Protein AF-A0A085Z3A2-F1 (afdb_monomer_lite)

Sequence (132 aa):
MKKYLIILLLSIISCNTKSKLVTGIEYRIIKIDTIENIYLINAEKADISIKNTSIIKIASAKTSDKCKKS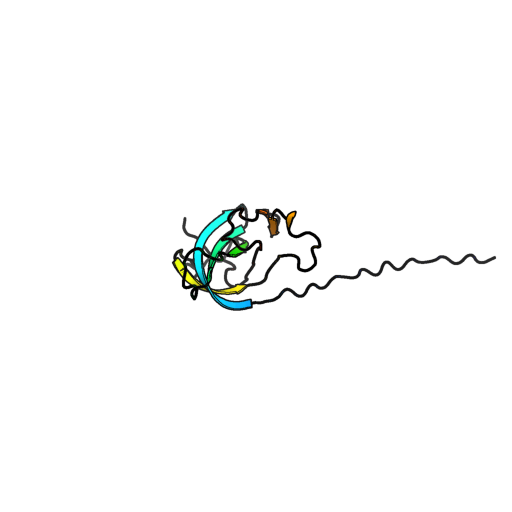NLLKVNQIYKFNLESLYPKNFVSHNYLRGITYNGVFVPFEKNINFKRDLFITNDVEGLCFKN

Structure (mmCIF, N/CA/C/O backbone):
data_AF-A0A085Z3A2-F1
#
_entry.id   AF-A0A085Z3A2-F1
#
loop_
_atom_site.group_PDB
_atom_site.id
_atom_site.type_symbol
_atom_site.label_atom_id
_atom_site.label_alt_id
_atom_site.label_comp_id
_atom_site.label_asym_id
_atom_site.label_entity_id
_atom_site.label_seq_id
_atom_site.pdbx_PDB_ins_code
_atom_site.Cartn_x
_atom_site.Cartn_y
_atom_site.Cartn_z
_atom_site.occupancy
_atom_site.B_iso_or_equiv
_atom_site.auth_seq_id
_atom_site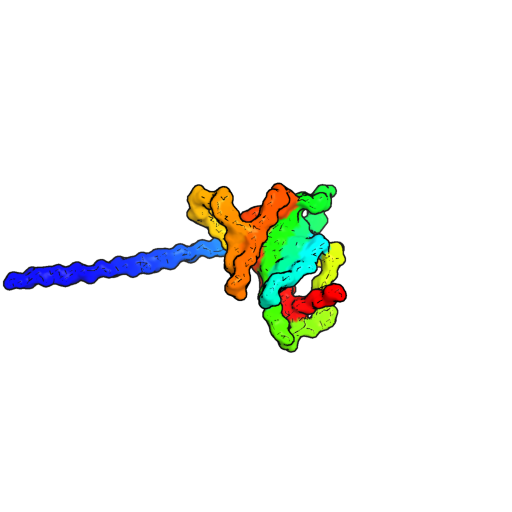.auth_comp_id
_atom_site.auth_asym_id
_atom_site.auth_atom_id
_atom_site.pdbx_PDB_model_num
ATOM 1 N N . MET A 1 1 ? 46.346 -42.811 -14.615 1.00 42.59 1 MET A N 1
ATOM 2 C CA . MET A 1 1 ? 46.208 -41.371 -14.932 1.00 42.59 1 MET A CA 1
ATOM 3 C C . MET A 1 1 ? 44.939 -40.849 -14.268 1.00 42.59 1 MET A C 1
ATOM 5 O O . MET A 1 1 ? 43.854 -41.219 -14.693 1.00 42.59 1 MET A O 1
ATOM 9 N N . LYS A 1 2 ? 45.060 -40.088 -13.173 1.00 40.09 2 LYS A N 1
ATOM 10 C CA . LYS A 1 2 ? 43.912 -39.535 -12.435 1.00 40.09 2 LYS A CA 1
ATOM 11 C C . LYS A 1 2 ? 43.478 -38.231 -13.112 1.00 40.09 2 LYS A C 1
ATOM 13 O O . LYS A 1 2 ? 44.279 -37.306 -13.190 1.00 40.09 2 LYS A O 1
ATOM 18 N N . LYS A 1 3 ? 42.249 -38.170 -13.631 1.00 50.16 3 LYS A N 1
ATOM 19 C CA . LYS A 1 3 ? 41.641 -36.929 -14.134 1.00 50.16 3 LYS A CA 1
ATOM 20 C C . LYS A 1 3 ? 40.734 -36.372 -13.039 1.00 50.16 3 LYS A C 1
ATOM 22 O O . LYS A 1 3 ? 39.863 -37.077 -12.539 1.00 50.16 3 LYS A O 1
ATOM 27 N N . TYR A 1 4 ? 41.026 -35.146 -12.626 1.00 53.19 4 TYR A N 1
ATOM 28 C CA . TYR A 1 4 ? 40.368 -34.444 -11.534 1.00 53.19 4 TYR A CA 1
ATOM 29 C C . TYR A 1 4 ? 38.930 -34.075 -11.916 1.00 53.19 4 TYR A C 1
ATOM 31 O O . TYR A 1 4 ? 38.692 -33.460 -12.953 1.00 53.19 4 TYR A O 1
ATOM 39 N N . LEU A 1 5 ? 37.983 -34.464 -11.063 1.00 51.00 5 LEU A N 1
ATOM 40 C CA . LEU A 1 5 ? 36.583 -34.062 -11.121 1.00 51.00 5 LEU A CA 1
ATOM 41 C C . LEU A 1 5 ? 36.490 -32.623 -10.585 1.00 51.00 5 LEU A C 1
ATOM 43 O O . LEU A 1 5 ? 36.631 -32.398 -9.384 1.00 51.00 5 LEU A O 1
ATOM 47 N N . ILE A 1 6 ? 36.319 -31.640 -11.468 1.00 51.88 6 ILE A N 1
ATOM 48 C CA . ILE A 1 6 ? 36.116 -30.240 -11.073 1.00 51.88 6 ILE A CA 1
ATOM 49 C C . ILE A 1 6 ? 34.664 -30.101 -10.605 1.00 51.88 6 ILE A C 1
ATOM 51 O O . ILE A 1 6 ? 33.739 -30.066 -11.412 1.00 51.88 6 ILE A O 1
ATOM 55 N N . ILE A 1 7 ? 34.465 -30.059 -9.287 1.00 53.41 7 ILE A N 1
ATOM 56 C CA . ILE A 1 7 ? 33.177 -29.742 -8.666 1.00 53.41 7 ILE A CA 1
ATOM 57 C C . ILE A 1 7 ? 33.019 -28.220 -8.715 1.00 53.41 7 ILE A C 1
ATOM 59 O O . ILE A 1 7 ? 33.667 -27.488 -7.968 1.00 53.41 7 ILE A O 1
ATOM 63 N N . LEU A 1 8 ? 32.182 -27.744 -9.635 1.00 47.53 8 LEU A N 1
ATOM 64 C CA . LEU A 1 8 ? 31.818 -26.337 -9.759 1.00 47.53 8 LEU A CA 1
ATOM 65 C C . LEU A 1 8 ? 30.865 -25.974 -8.605 1.00 47.53 8 LEU A C 1
ATOM 67 O O . LEU A 1 8 ? 29.662 -26.220 -8.676 1.00 47.53 8 LEU A O 1
ATOM 71 N N . LEU A 1 9 ? 31.411 -25.427 -7.515 1.00 48.56 9 LEU A N 1
ATOM 72 C CA . LEU A 1 9 ? 30.628 -24.827 -6.435 1.00 48.56 9 LEU A CA 1
ATOM 73 C C . LEU A 1 9 ? 29.923 -23.574 -6.985 1.00 48.56 9 LEU A C 1
ATOM 75 O O . LEU A 1 9 ? 30.526 -22.510 -7.116 1.00 48.56 9 LEU A O 1
ATOM 79 N N . LEU A 1 10 ? 28.642 -23.702 -7.332 1.00 52.06 10 LEU A N 1
ATOM 80 C CA . LEU A 1 10 ? 27.756 -22.568 -7.582 1.00 52.06 10 LEU A CA 1
ATOM 81 C C . LEU A 1 10 ? 27.459 -21.893 -6.242 1.00 52.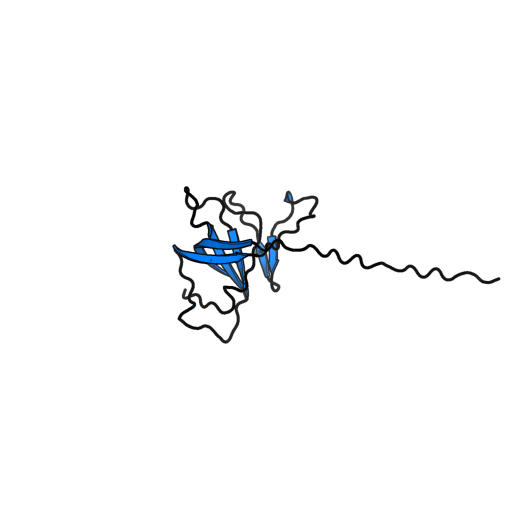06 10 LEU A C 1
ATOM 83 O O . LEU A 1 10 ? 26.540 -22.267 -5.515 1.00 52.06 10 LEU A O 1
ATOM 87 N N . SER A 1 11 ? 28.283 -20.904 -5.907 1.00 51.62 11 SER A N 1
ATOM 88 C CA . SER A 1 11 ? 28.048 -19.968 -4.816 1.00 51.62 11 SER A CA 1
ATOM 89 C C . SER A 1 11 ? 26.723 -19.259 -5.075 1.00 51.62 11 SER A C 1
ATOM 91 O O . SER A 1 11 ? 26.627 -18.374 -5.925 1.00 51.62 11 SER A O 1
ATOM 93 N N . ILE A 1 12 ? 25.685 -19.666 -4.352 1.00 50.91 12 ILE A N 1
ATOM 94 C CA . ILE A 1 12 ? 24.401 -18.977 -4.307 1.00 50.91 12 ILE A CA 1
ATOM 95 C C . ILE A 1 12 ? 24.673 -17.652 -3.588 1.00 50.91 12 ILE A C 1
ATOM 97 O O . ILE A 1 12 ? 24.633 -17.570 -2.361 1.00 50.91 12 ILE A O 1
ATOM 101 N N . ILE A 1 13 ? 25.047 -16.618 -4.344 1.00 55.94 13 ILE A N 1
ATOM 102 C CA . ILE A 1 13 ? 25.154 -15.253 -3.831 1.00 55.94 13 ILE A CA 1
ATOM 103 C C . ILE A 1 13 ? 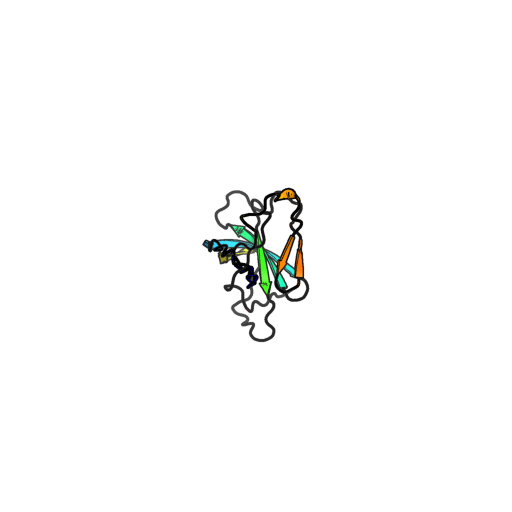23.720 -14.806 -3.571 1.00 55.94 13 ILE A C 1
ATOM 105 O O . ILE A 1 13 ? 23.056 -14.224 -4.427 1.00 55.94 13 ILE A O 1
ATOM 109 N N . SER A 1 14 ? 23.214 -15.156 -2.391 1.00 47.50 14 SER A N 1
ATOM 110 C CA . SER A 1 14 ? 21.938 -14.663 -1.907 1.00 47.50 14 SER A CA 1
ATOM 111 C C . SER A 1 14 ? 22.101 -13.161 -1.704 1.00 47.50 14 SER A C 1
ATOM 113 O O . SER A 1 14 ? 22.774 -12.697 -0.779 1.00 47.50 14 SER A O 1
ATOM 115 N N . CYS A 1 15 ? 21.579 -12.391 -2.656 1.00 45.97 15 CYS A N 1
ATOM 116 C CA . CYS A 1 15 ? 21.600 -10.941 -2.622 1.00 45.97 15 CYS A CA 1
ATOM 117 C C . CYS A 1 15 ? 20.645 -10.498 -1.505 1.00 45.97 15 CYS A C 1
ATOM 119 O O . CYS A 1 15 ? 19.452 -10.318 -1.727 1.00 45.97 15 CYS A O 1
ATOM 121 N N . ASN A 1 16 ? 21.162 -10.364 -0.280 1.00 48.69 16 ASN A N 1
ATOM 122 C CA . ASN A 1 16 ? 20.423 -9.802 0.848 1.00 48.69 16 ASN A CA 1
ATOM 123 C C . ASN A 1 16 ? 20.259 -8.290 0.636 1.00 48.69 16 ASN A C 1
ATOM 125 O O . ASN A 1 16 ? 20.962 -7.463 1.223 1.00 48.69 16 ASN A O 1
ATOM 129 N N . THR A 1 17 ? 19.321 -7.909 -0.230 1.00 52.91 17 THR A N 1
ATOM 130 C CA . THR A 1 17 ? 18.822 -6.539 -0.325 1.00 52.91 17 THR A CA 1
ATOM 131 C C . THR A 1 17 ? 18.093 -6.202 0.968 1.00 52.91 17 THR A C 1
ATOM 133 O O . THR A 1 17 ? 16.909 -6.482 1.114 1.00 52.91 17 THR A O 1
ATOM 136 N N . LYS A 1 18 ? 18.802 -5.581 1.919 1.00 51.62 18 LYS A N 1
ATOM 137 C CA . LYS A 1 18 ? 18.179 -4.986 3.107 1.00 51.62 18 LYS A CA 1
ATOM 138 C C . LYS A 1 18 ? 17.172 -3.934 2.643 1.00 51.62 18 LYS A C 1
ATOM 140 O O . LYS A 1 18 ? 17.557 -2.908 2.063 1.00 51.62 18 LYS A O 1
ATOM 145 N N . SER A 1 19 ? 15.888 -4.194 2.845 1.00 56.38 19 SER A N 1
ATOM 146 C CA . SER A 1 19 ? 14.827 -3.219 2.629 1.00 56.38 19 SER A CA 1
ATOM 147 C C . SER A 1 19 ? 15.006 -2.057 3.615 1.00 56.38 19 SER A C 1
ATOM 149 O O . SER A 1 19 ? 15.544 -2.210 4.712 1.00 56.38 19 SER A O 1
ATOM 151 N N . LYS A 1 20 ? 14.698 -0.830 3.175 1.00 63.19 20 LYS A N 1
ATOM 152 C CA . LYS A 1 20 ? 14.816 0.356 4.035 1.00 63.19 20 LYS A CA 1
ATOM 153 C C . LYS A 1 20 ? 13.479 0.522 4.742 1.00 63.19 20 LYS A C 1
ATOM 155 O O . LYS A 1 20 ? 12.536 0.996 4.117 1.00 63.19 20 LYS A O 1
ATOM 160 N N . LEU A 1 21 ? 13.417 0.123 6.008 1.00 64.56 21 LEU A N 1
ATOM 161 C CA . LEU A 1 21 ? 12.258 0.383 6.852 1.00 64.56 21 LEU A CA 1
ATOM 162 C C . LEU A 1 21 ? 12.189 1.886 7.137 1.00 64.56 21 LEU A C 1
ATOM 164 O O . LEU A 1 21 ? 13.153 2.483 7.622 1.00 64.56 21 LEU A O 1
ATOM 168 N N . VAL A 1 22 ? 11.064 2.505 6.802 1.00 69.00 22 VAL A N 1
ATOM 169 C CA . VAL A 1 22 ? 10.776 3.897 7.147 1.00 69.00 22 VAL A CA 1
ATOM 170 C C . VAL A 1 22 ? 9.798 3.876 8.309 1.00 69.00 22 VAL A C 1
ATOM 172 O O . VAL A 1 22 ? 8.620 3.585 8.119 1.00 69.00 22 VAL A O 1
ATOM 175 N N . THR A 1 23 ? 10.296 4.135 9.516 1.00 68.81 23 THR A N 1
ATOM 176 C CA . THR A 1 23 ? 9.508 4.016 10.744 1.00 68.81 23 THR A CA 1
ATOM 177 C C . THR A 1 23 ? 8.794 5.312 11.085 1.00 68.81 23 THR A C 1
ATOM 179 O O . THR A 1 23 ? 9.421 6.367 11.179 1.00 68.81 23 THR A O 1
ATOM 182 N N . GLY A 1 24 ? 7.500 5.210 11.368 1.00 67.75 24 GLY A N 1
ATOM 183 C CA . GLY A 1 24 ? 6.789 6.240 12.104 1.00 67.75 24 GLY A CA 1
ATOM 184 C C . GLY A 1 24 ? 6.454 7.526 11.349 1.00 67.75 24 GLY A C 1
ATOM 185 O O . GLY A 1 24 ? 6.325 8.567 11.990 1.00 67.75 24 GLY A O 1
ATOM 186 N N . ILE A 1 25 ? 6.298 7.470 10.027 1.00 83.38 25 ILE A N 1
ATOM 187 C CA . ILE A 1 25 ? 5.796 8.616 9.260 1.00 83.38 25 ILE A CA 1
ATOM 188 C C . ILE A 1 25 ? 4.266 8.588 9.252 1.00 83.38 25 ILE A C 1
ATOM 190 O O . ILE A 1 25 ? 3.654 7.523 9.143 1.00 83.38 25 ILE A O 1
ATOM 194 N N . GLU A 1 26 ? 3.660 9.766 9.378 1.00 90.75 26 GLU A N 1
ATOM 195 C CA . GLU A 1 26 ? 2.216 9.952 9.308 1.00 90.75 26 GLU A CA 1
ATOM 196 C C . GLU A 1 26 ? 1.740 10.068 7.861 1.00 90.75 26 GLU A C 1
ATOM 198 O O . GLU A 1 26 ? 2.273 10.847 7.067 1.00 90.75 26 GLU A O 1
ATOM 203 N N . TYR A 1 27 ? 0.698 9.311 7.535 1.00 92.31 27 TYR A N 1
ATOM 204 C CA . TYR A 1 27 ? 0.072 9.286 6.226 1.00 92.31 27 TYR A CA 1
ATOM 205 C C . TYR A 1 27 ? -1.435 9.461 6.349 1.00 92.31 27 TYR A C 1
ATOM 207 O O . TYR A 1 27 ? -2.085 8.792 7.152 1.00 92.31 27 TYR A O 1
ATOM 215 N N . ARG A 1 28 ? -2.005 10.320 5.506 1.00 93.06 28 ARG A N 1
ATOM 216 C CA . ARG A 1 28 ? -3.444 10.389 5.275 1.00 93.06 28 ARG A CA 1
ATOM 217 C C . ARG A 1 28 ? -3.836 9.360 4.223 1.00 93.06 28 ARG A C 1
ATOM 219 O O . ARG A 1 28 ? -3.272 9.329 3.131 1.00 93.06 28 ARG A O 1
ATOM 226 N N . ILE A 1 29 ? -4.849 8.559 4.528 1.00 92.25 29 ILE A N 1
ATOM 227 C CA . ILE A 1 29 ? -5.433 7.629 3.561 1.00 92.25 29 ILE A CA 1
ATOM 228 C C . ILE A 1 29 ? -6.298 8.399 2.574 1.00 92.25 29 ILE A C 1
ATOM 230 O O . ILE A 1 29 ? -7.218 9.105 2.976 1.00 92.25 29 ILE A O 1
ATOM 234 N N . ILE A 1 30 ? -6.048 8.213 1.284 1.00 93.56 30 ILE A N 1
ATOM 235 C CA . ILE A 1 30 ? -6.837 8.815 0.206 1.00 93.56 30 ILE A CA 1
ATOM 236 C C . ILE A 1 30 ? -7.877 7.823 -0.309 1.00 93.56 30 ILE A C 1
ATOM 238 O O . ILE A 1 30 ? -9.014 8.193 -0.590 1.00 93.56 30 ILE A O 1
ATOM 242 N N . LYS A 1 31 ? -7.486 6.556 -0.455 1.00 92.94 31 LYS A N 1
ATOM 243 C CA . LYS A 1 31 ? -8.343 5.517 -1.023 1.00 92.94 31 LYS A CA 1
ATOM 244 C C . LYS A 1 31 ? -7.950 4.155 -0.476 1.00 92.94 31 LYS A C 1
ATOM 246 O O . LYS A 1 31 ? -6.769 3.902 -0.251 1.00 92.94 31 LYS A O 1
ATOM 251 N N . ILE A 1 32 ? -8.938 3.288 -0.301 1.00 89.94 32 ILE A N 1
ATOM 252 C CA . ILE A 1 32 ? -8.732 1.872 -0.012 1.00 89.94 32 ILE A CA 1
ATOM 253 C C . ILE A 1 32 ? -9.485 1.095 -1.085 1.00 89.94 32 ILE A C 1
ATOM 255 O O . ILE A 1 32 ? -10.674 1.314 -1.292 1.00 89.94 32 ILE A O 1
ATOM 259 N N . ASP A 1 33 ? -8.766 0.222 -1.773 1.00 90.12 33 ASP A N 1
ATOM 260 C CA . ASP A 1 33 ? -9.280 -0.720 -2.755 1.00 90.12 33 ASP A CA 1
ATOM 261 C C . ASP A 1 33 ? -8.959 -2.147 -2.305 1.00 90.12 33 ASP A C 1
ATOM 263 O O . ASP A 1 33 ? -8.179 -2.387 -1.375 1.00 90.12 33 ASP A O 1
ATOM 267 N N . THR A 1 34 ? -9.536 -3.124 -2.998 1.00 88.12 34 THR A N 1
ATOM 268 C CA . THR A 1 34 ? -9.194 -4.530 -2.793 1.00 88.12 34 THR A CA 1
ATOM 269 C C . THR A 1 34 ? -8.997 -5.226 -4.128 1.00 88.12 34 THR A C 1
ATOM 271 O O . THR A 1 34 ? -9.749 -4.971 -5.067 1.00 88.12 34 THR A O 1
ATOM 274 N N . ILE A 1 35 ? -8.006 -6.111 -4.199 1.00 89.38 35 ILE A N 1
ATOM 275 C CA . ILE A 1 35 ? -7.762 -6.981 -5.351 1.00 89.38 35 ILE A CA 1
ATOM 276 C C . ILE A 1 35 ? -7.511 -8.376 -4.793 1.00 89.38 35 ILE A C 1
ATOM 278 O O . ILE A 1 35 ? -6.614 -8.550 -3.977 1.00 89.38 35 ILE A O 1
ATOM 282 N N . GLU A 1 36 ? -8.333 -9.350 -5.183 1.00 89.50 36 GLU A N 1
ATOM 283 C CA . GLU A 1 36 ? -8.223 -10.743 -4.724 1.00 89.50 36 GLU A CA 1
ATOM 284 C C . GLU A 1 36 ? -8.053 -10.852 -3.191 1.00 89.50 36 GLU A C 1
ATOM 286 O O . GLU A 1 36 ? -8.940 -10.439 -2.436 1.00 89.50 36 GLU A O 1
ATOM 291 N N . ASN A 1 37 ? -6.919 -11.376 -2.722 1.00 86.75 37 ASN A N 1
ATOM 292 C CA . ASN A 1 37 ? -6.570 -11.603 -1.320 1.00 86.75 37 ASN A CA 1
ATOM 293 C C . ASN A 1 37 ? -5.770 -10.447 -0.680 1.00 86.75 37 ASN A C 1
ATOM 295 O O . ASN A 1 37 ? -5.211 -10.631 0.402 1.00 86.75 37 ASN A O 1
ATOM 299 N N . ILE A 1 38 ? -5.710 -9.263 -1.302 1.00 88.50 38 ILE A N 1
ATOM 300 C CA . ILE A 1 38 ? -4.976 -8.103 -0.774 1.00 88.50 38 ILE A CA 1
ATOM 301 C C . ILE A 1 38 ? -5.840 -6.836 -0.695 1.00 88.50 38 ILE A C 1
ATOM 303 O O . ILE A 1 38 ? -6.765 -6.614 -1.485 1.00 88.50 38 ILE A O 1
ATOM 307 N N . TYR A 1 39 ? -5.518 -5.985 0.274 1.00 88.75 39 TYR A N 1
ATOM 308 C CA . TYR A 1 39 ? -5.918 -4.584 0.332 1.00 88.75 39 TYR A CA 1
ATOM 309 C C . TYR A 1 39 ? -4.867 -3.721 -0.361 1.00 88.75 39 TYR A C 1
ATOM 311 O O . TYR A 1 39 ? -3.667 -3.951 -0.200 1.00 88.75 39 TYR A O 1
ATOM 319 N N . LEU A 1 40 ? -5.325 -2.704 -1.089 1.00 92.44 40 LEU A N 1
ATOM 320 C CA . LEU A 1 40 ? -4.485 -1.651 -1.645 1.00 92.44 40 LEU A CA 1
ATOM 321 C C . LEU A 1 40 ? -4.893 -0.315 -1.042 1.00 92.44 40 LEU A C 1
ATOM 323 O O . LEU A 1 40 ? -6.012 0.152 -1.233 1.00 92.44 40 LEU A O 1
ATOM 327 N N . ILE A 1 41 ? -3.976 0.307 -0.318 1.00 92.81 41 ILE A N 1
ATOM 328 C CA . ILE A 1 41 ? -4.196 1.575 0.367 1.00 92.81 41 ILE A CA 1
ATOM 329 C C . ILE A 1 41 ? -3.360 2.629 -0.351 1.00 92.81 41 ILE A C 1
ATOM 331 O O . ILE A 1 41 ? -2.132 2.551 -0.381 1.00 92.81 41 ILE A O 1
ATOM 335 N N . ASN A 1 42 ? -4.027 3.623 -0.927 1.00 94.94 42 ASN A N 1
ATOM 336 C CA . ASN A 1 42 ? -3.367 4.802 -1.465 1.00 94.94 42 ASN A CA 1
ATOM 337 C C . ASN A 1 42 ? -3.312 5.854 -0.369 1.00 94.94 42 ASN A C 1
ATOM 339 O O . ASN A 1 42 ? -4.349 6.241 0.182 1.00 94.94 42 ASN A O 1
ATOM 343 N N . ALA A 1 43 ? -2.112 6.320 -0.061 1.00 94.31 43 ALA A N 1
ATOM 344 C CA . ALA A 1 43 ? -1.890 7.270 1.010 1.00 94.31 43 ALA A CA 1
ATOM 345 C C . ALA A 1 43 ? -0.890 8.343 0.594 1.00 94.31 43 ALA A C 1
ATOM 347 O O . ALA A 1 43 ? -0.041 8.136 -0.267 1.00 94.31 43 ALA A O 1
ATOM 348 N N . GLU A 1 44 ? -0.980 9.495 1.228 1.00 93.88 44 GLU A N 1
ATOM 349 C CA . GLU A 1 44 ? -0.038 10.598 1.074 1.00 93.88 44 GLU A CA 1
ATOM 350 C C . GLU A 1 44 ? 0.478 10.984 2.454 1.00 93.88 44 GLU A C 1
ATOM 352 O O . GLU A 1 44 ? -0.212 10.757 3.449 1.00 93.88 44 GLU A O 1
ATOM 357 N N . LYS A 1 45 ? 1.686 11.537 2.554 1.00 90.81 45 LYS A N 1
ATOM 358 C CA . LYS A 1 45 ? 2.173 11.998 3.857 1.00 90.81 45 LYS A CA 1
ATOM 359 C C . LYS A 1 45 ? 1.256 13.092 4.418 1.00 90.81 45 LYS A C 1
ATOM 361 O O . LYS A 1 45 ? 0.676 13.887 3.680 1.00 90.81 45 LYS A O 1
ATOM 366 N N . ALA A 1 46 ? 1.100 13.121 5.735 1.00 86.75 46 ALA A N 1
ATOM 367 C CA . ALA A 1 46 ? 0.230 14.092 6.393 1.00 86.75 46 ALA A CA 1
ATOM 368 C C . ALA A 1 46 ? 0.794 15.526 6.353 1.00 86.75 46 ALA A C 1
ATOM 370 O O . ALA A 1 46 ? 0.024 16.483 6.362 1.00 86.75 46 ALA A O 1
ATOM 371 N N . ASP A 1 47 ? 2.119 15.664 6.268 1.00 82.69 47 ASP A N 1
ATOM 372 C CA . ASP A 1 47 ? 2.870 16.924 6.320 1.00 82.69 47 ASP A CA 1
ATOM 373 C C . ASP A 1 47 ? 2.996 17.647 4.966 1.00 82.69 47 ASP A C 1
ATOM 375 O O . ASP A 1 47 ? 3.660 18.679 4.870 1.00 82.69 47 ASP A O 1
ATOM 379 N N . ILE A 1 48 ? 2.368 17.133 3.905 1.00 79.12 48 ILE A N 1
ATOM 380 C CA . ILE A 1 48 ? 2.502 17.716 2.568 1.00 79.12 48 ILE A CA 1
ATOM 381 C C . ILE A 1 48 ? 1.603 18.947 2.448 1.00 79.12 48 ILE A C 1
ATOM 383 O O . ILE A 1 48 ? 0.393 18.889 2.678 1.00 79.12 48 ILE A O 1
ATOM 387 N N . SER A 1 49 ? 2.192 20.058 2.008 1.00 75.25 49 SER A N 1
ATOM 388 C CA . SER A 1 49 ? 1.495 21.324 1.756 1.00 75.25 49 SER A CA 1
ATOM 389 C C . SER A 1 49 ? 0.523 21.256 0.572 1.00 75.25 49 SER A C 1
ATOM 391 O O . SER A 1 49 ? -0.460 21.994 0.542 1.00 75.25 49 SER A O 1
ATOM 393 N N . ILE A 1 50 ? 0.759 20.351 -0.384 1.00 78.19 50 ILE A N 1
ATOM 394 C CA . ILE A 1 50 ? -0.083 20.144 -1.567 1.00 78.19 50 ILE A CA 1
ATOM 395 C C . ILE A 1 50 ? -0.670 18.732 -1.533 1.00 78.19 50 ILE A C 1
ATOM 397 O O . ILE A 1 50 ? 0.050 17.739 -1.656 1.00 78.19 50 ILE A O 1
ATOM 401 N N . LYS A 1 51 ? -1.998 18.645 -1.405 1.00 80.81 51 LYS A N 1
ATOM 402 C CA . LYS A 1 51 ? -2.716 17.364 -1.414 1.00 80.81 51 LYS A CA 1
ATOM 403 C C . LYS A 1 51 ? -2.591 16.668 -2.772 1.00 80.81 51 LYS A C 1
ATOM 405 O O . LYS A 1 51 ? -2.513 17.323 -3.808 1.00 80.81 51 LYS A O 1
ATOM 410 N N . ASN A 1 52 ? -2.662 15.344 -2.763 1.00 77.44 52 ASN A N 1
ATOM 411 C CA . ASN A 1 52 ? -2.576 14.447 -3.911 1.00 77.44 52 ASN A CA 1
ATOM 412 C C . ASN A 1 52 ? -1.258 14.550 -4.690 1.00 77.44 52 ASN A C 1
ATOM 414 O O . ASN A 1 52 ? -1.221 14.267 -5.889 1.00 77.44 52 ASN A O 1
ATOM 418 N N . THR A 1 53 ? -0.176 14.930 -4.011 1.00 77.75 53 THR A N 1
ATOM 419 C CA . THR A 1 53 ? 1.181 14.908 -4.563 1.00 77.75 53 THR A CA 1
ATOM 420 C C . THR A 1 53 ? 1.997 13.842 -3.838 1.00 77.75 53 THR A C 1
ATOM 422 O O . THR A 1 53 ? 1.880 13.679 -2.628 1.00 77.75 53 THR A O 1
ATOM 425 N N . SER A 1 54 ? 2.813 13.072 -4.563 1.00 86.06 54 SER A N 1
ATOM 426 C CA . SER A 1 54 ? 3.633 11.992 -3.982 1.00 86.06 54 SER A CA 1
ATOM 427 C C . SER A 1 54 ? 2.835 10.910 -3.233 1.00 86.06 54 SER A C 1
ATOM 429 O O . SER A 1 54 ? 3.205 10.483 -2.138 1.00 86.06 54 SER A O 1
ATOM 431 N N . ILE A 1 55 ? 1.743 10.450 -3.841 1.00 93.56 55 ILE A N 1
ATOM 432 C CA . ILE A 1 55 ? 0.914 9.353 -3.342 1.00 93.56 55 ILE A CA 1
ATOM 433 C C . ILE A 1 55 ? 1.726 8.055 -3.381 1.00 93.56 55 ILE A C 1
ATOM 435 O O . ILE A 1 55 ? 2.413 7.756 -4.357 1.00 93.56 55 ILE A O 1
ATOM 439 N N . ILE A 1 56 ? 1.632 7.259 -2.327 1.00 94.31 56 ILE A N 1
ATOM 440 C CA . ILE A 1 56 ? 2.211 5.922 -2.242 1.00 94.31 56 ILE A CA 1
ATOM 441 C C . ILE A 1 56 ? 1.105 4.868 -2.247 1.00 94.31 56 ILE A C 1
ATOM 443 O O . ILE A 1 56 ? -0.001 5.114 -1.764 1.00 94.31 56 ILE A O 1
ATOM 447 N N . LYS A 1 57 ? 1.420 3.684 -2.776 1.00 94.81 5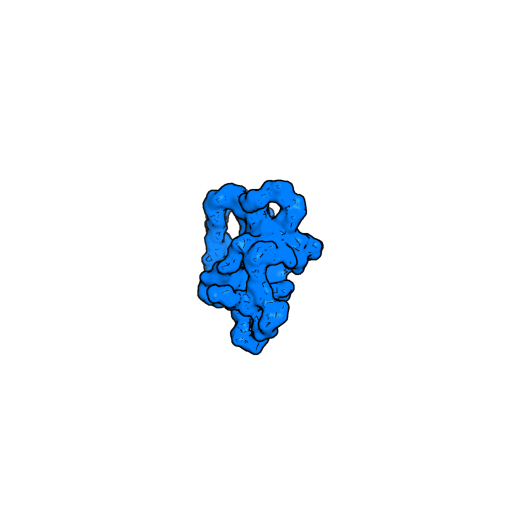7 LYS A N 1
ATOM 448 C CA . LYS A 1 57 ? 0.548 2.509 -2.723 1.00 94.81 57 LYS A CA 1
ATOM 449 C C . LYS A 1 57 ? 1.096 1.525 -1.696 1.00 94.81 57 LYS A C 1
ATOM 451 O O . LYS A 1 57 ? 2.271 1.163 -1.754 1.00 94.81 57 LYS A O 1
ATOM 456 N N . ILE A 1 58 ? 0.248 1.107 -0.768 1.00 93.62 58 ILE A N 1
ATOM 457 C CA . ILE A 1 58 ? 0.564 0.164 0.301 1.00 93.62 58 ILE A CA 1
ATOM 458 C C . ILE A 1 58 ? -0.280 -1.094 0.082 1.00 93.62 58 ILE A C 1
ATOM 460 O O . ILE A 1 58 ? -1.500 -0.998 -0.029 1.00 93.62 58 ILE A O 1
ATOM 464 N N . ALA A 1 59 ? 0.352 -2.262 0.022 1.00 92.25 59 ALA A N 1
ATOM 465 C CA . ALA A 1 59 ? -0.317 -3.553 -0.017 1.00 92.25 59 ALA A CA 1
ATOM 466 C C . ALA A 1 59 ? -0.324 -4.212 1.367 1.00 92.25 59 ALA A C 1
ATOM 468 O O . ALA A 1 59 ? 0.651 -4.138 2.115 1.00 92.25 59 ALA A O 1
ATOM 469 N N . SER A 1 60 ? -1.429 -4.880 1.688 1.00 88.06 60 SER A N 1
ATOM 470 C CA . SER A 1 60 ? -1.566 -5.691 2.898 1.00 88.06 60 SER A CA 1
ATOM 471 C C . SER A 1 60 ? -2.418 -6.921 2.607 1.00 88.06 60 SER A C 1
ATOM 473 O O . SER A 1 60 ? -3.407 -6.835 1.878 1.00 88.06 60 SER A O 1
ATOM 475 N N . ALA A 1 61 ? -2.035 -8.079 3.136 1.00 85.81 61 ALA A N 1
ATOM 476 C CA . ALA A 1 61 ? -2.798 -9.308 2.964 1.00 85.81 61 ALA A CA 1
ATOM 477 C C . ALA A 1 61 ? -4.133 -9.252 3.727 1.00 85.81 61 ALA A C 1
ATOM 479 O O . ALA A 1 61 ? -4.205 -8.792 4.869 1.00 85.81 61 ALA A O 1
ATOM 480 N N . LYS A 1 62 ? -5.202 -9.771 3.114 1.00 80.88 62 LYS A N 1
ATOM 481 C CA . LYS A 1 62 ? -6.467 -10.029 3.808 1.00 80.88 62 LYS A CA 1
ATOM 482 C C . LYS A 1 62 ? -6.260 -11.229 4.735 1.00 80.88 62 LYS A C 1
ATOM 484 O O . LYS A 1 62 ? -5.995 -12.326 4.252 1.00 80.88 62 LYS A O 1
ATOM 489 N N . THR A 1 63 ? -6.392 -11.045 6.045 1.00 71.19 63 THR A N 1
ATOM 490 C CA . THR A 1 63 ? -6.424 -12.163 7.001 1.00 71.19 63 THR A CA 1
ATOM 491 C C . THR A 1 63 ? -7.877 -12.478 7.363 1.00 71.19 63 THR A C 1
ATOM 493 O O . THR A 1 63 ? -8.683 -11.570 7.566 1.00 71.19 63 THR A O 1
ATOM 496 N N . SER A 1 64 ? -8.243 -13.763 7.371 1.00 59.94 64 SER A N 1
ATOM 497 C CA . SER A 1 64 ? -9.642 -14.214 7.413 1.00 59.94 64 SER A CA 1
ATOM 498 C C . SER A 1 64 ? -10.341 -14.037 8.763 1.00 59.94 64 SER A C 1
ATOM 500 O O . SER A 1 64 ? -11.563 -13.953 8.781 1.00 59.94 64 SER A O 1
ATOM 502 N N . ASP A 1 65 ? -9.623 -13.921 9.889 1.00 55.16 65 ASP A N 1
ATOM 503 C CA . ASP A 1 65 ? -10.238 -14.359 11.157 1.00 55.16 65 ASP A CA 1
ATOM 504 C C . ASP A 1 65 ? -10.190 -13.385 12.345 1.00 55.16 65 ASP A C 1
ATOM 506 O O . ASP A 1 65 ? -10.735 -13.698 13.403 1.00 55.16 65 ASP A O 1
ATOM 510 N N . LYS A 1 66 ? -9.563 -12.203 12.250 1.00 54.38 66 LYS A N 1
ATOM 511 C CA . LYS A 1 66 ? -9.392 -11.329 13.437 1.00 54.38 66 LYS A CA 1
ATOM 512 C C . LYS A 1 66 ? -9.497 -9.843 13.148 1.00 54.38 66 LYS A C 1
ATOM 514 O O . LYS A 1 66 ? -8.647 -9.057 13.561 1.00 54.38 66 LYS A O 1
ATOM 519 N N . CYS A 1 67 ? -10.580 -9.429 12.513 1.00 60.56 67 CYS A N 1
ATOM 520 C CA . CYS A 1 67 ? -10.850 -8.009 12.444 1.00 60.56 67 CYS A CA 1
ATOM 521 C C . CYS A 1 67 ? -11.560 -7.507 13.711 1.00 60.56 67 CYS A C 1
ATOM 523 O O . CYS A 1 67 ? -12.736 -7.785 13.956 1.00 60.56 67 CYS A O 1
ATOM 525 N N . LYS A 1 68 ? -10.852 -6.708 14.513 1.00 56.56 68 LYS A N 1
ATOM 526 C CA . LYS A 1 68 ? -11.475 -5.918 15.579 1.00 56.56 68 LYS A CA 1
ATOM 527 C C . LYS A 1 68 ? -12.013 -4.625 14.973 1.00 56.56 68 LYS A C 1
ATOM 529 O O . LYS A 1 68 ? -11.273 -3.880 14.342 1.00 56.56 68 LYS A O 1
ATOM 534 N N . LYS A 1 69 ? -13.291 -4.320 15.218 1.00 57.69 69 LYS A N 1
ATOM 535 C CA . LYS A 1 69 ? -13.982 -3.094 14.759 1.00 57.69 69 LYS A CA 1
ATOM 536 C C . LYS A 1 69 ? -13.224 -1.796 15.101 1.00 57.69 69 LYS A C 1
ATOM 538 O O . LYS A 1 69 ? -13.374 -0.800 14.404 1.00 57.69 69 LYS A O 1
ATOM 543 N N . SER A 1 70 ? -12.409 -1.810 16.158 1.00 57.50 70 SER A N 1
ATOM 544 C CA . SER A 1 70 ? -11.534 -0.702 16.566 1.00 57.50 70 SER A CA 1
ATOM 545 C C . SER A 1 70 ? -10.417 -0.385 15.566 1.00 57.50 70 SER A C 1
ATOM 547 O O . SER A 1 70 ? -9.875 0.711 15.604 1.00 57.50 70 SER A O 1
ATOM 549 N N . ASN A 1 71 ? -10.096 -1.318 14.668 1.00 66.19 71 ASN A N 1
ATOM 550 C CA . ASN A 1 71 ? -8.984 -1.224 13.729 1.00 66.19 71 ASN A CA 1
ATOM 551 C C . ASN A 1 71 ? -9.479 -0.992 12.291 1.00 66.19 71 ASN A C 1
ATOM 553 O O . ASN A 1 71 ? -8.805 -1.365 11.347 1.00 66.19 71 ASN A O 1
ATOM 557 N N . LEU A 1 72 ? -10.672 -0.425 12.086 1.00 75.62 72 LEU A N 1
ATOM 558 C CA . LEU A 1 72 ? -11.137 -0.048 10.745 1.00 75.62 72 LEU A CA 1
ATOM 559 C C . LEU A 1 72 ? -10.333 1.162 10.243 1.00 75.62 72 LEU A C 1
ATOM 561 O O . LEU A 1 72 ? -10.454 2.250 10.816 1.00 75.62 72 LEU A O 1
ATOM 565 N N . LEU A 1 73 ? -9.568 1.003 9.156 1.00 81.19 73 LEU A N 1
ATOM 566 C CA . LEU A 1 73 ? -9.017 2.163 8.453 1.00 81.19 73 LEU A CA 1
ATOM 567 C C . LEU A 1 73 ? -10.149 2.967 7.818 1.00 81.19 73 LEU A C 1
ATOM 569 O O . LEU A 1 73 ? -11.081 2.410 7.234 1.00 81.19 73 LEU A O 1
ATOM 573 N N . LYS A 1 74 ? -10.033 4.290 7.891 1.00 85.56 74 LYS A N 1
ATOM 574 C CA . LYS A 1 74 ? -10.974 5.219 7.274 1.00 85.56 74 LYS A CA 1
ATOM 575 C C . LYS A 1 74 ? -10.248 6.124 6.295 1.00 85.56 74 LYS A C 1
ATOM 577 O O . LYS A 1 74 ? -9.161 6.632 6.570 1.00 85.56 74 LYS A O 1
ATOM 582 N N . VAL A 1 75 ? -10.894 6.365 5.162 1.00 89.69 75 VAL A N 1
ATOM 583 C CA . VAL A 1 75 ? -10.454 7.380 4.205 1.00 89.69 75 VAL A CA 1
ATOM 584 C C . VAL A 1 75 ? -10.426 8.751 4.893 1.00 89.69 75 VAL A C 1
ATOM 586 O O . VAL A 1 75 ? -11.256 9.045 5.753 1.00 89.69 75 VAL A O 1
ATOM 589 N N . ASN A 1 76 ? -9.449 9.576 4.524 1.00 89.75 76 ASN A N 1
ATOM 590 C CA . ASN A 1 76 ? -9.115 10.885 5.087 1.00 89.75 76 ASN A CA 1
ATOM 591 C C . ASN A 1 76 ? -8.606 10.894 6.537 1.00 89.75 76 ASN A C 1
ATOM 593 O O . ASN A 1 76 ? -8.280 11.971 7.038 1.00 89.75 76 ASN A O 1
ATOM 597 N N . GLN A 1 77 ? -8.479 9.741 7.202 1.00 88.81 77 GLN A N 1
ATOM 598 C CA . GLN A 1 77 ? -7.814 9.665 8.504 1.00 88.81 77 GLN A CA 1
ATOM 599 C C . GLN A 1 77 ? -6.294 9.531 8.361 1.00 88.81 77 GLN A C 1
ATOM 601 O O . GLN A 1 77 ? -5.789 9.022 7.356 1.00 88.81 77 GLN A O 1
ATOM 606 N N . ILE A 1 78 ? -5.583 10.039 9.372 1.00 90.75 78 ILE A N 1
ATOM 607 C CA . ILE A 1 78 ? -4.122 10.016 9.468 1.00 90.75 78 ILE A CA 1
ATOM 608 C C . ILE A 1 78 ? -3.704 8.831 10.334 1.00 90.75 78 ILE A C 1
ATOM 610 O O . ILE A 1 78 ? -4.237 8.635 11.425 1.00 90.75 78 ILE A O 1
ATOM 614 N N . TYR A 1 79 ? -2.731 8.071 9.845 1.00 88.12 79 TYR A N 1
ATOM 615 C CA . TYR A 1 79 ? -2.158 6.923 10.531 1.00 88.12 79 TYR A CA 1
ATOM 616 C C . TYR A 1 79 ? -0.645 6.966 10.448 1.00 88.12 79 TYR A C 1
ATOM 618 O O . TYR A 1 79 ? -0.065 7.437 9.471 1.00 88.12 79 TYR A O 1
ATOM 626 N N . LYS A 1 80 ? -0.004 6.427 11.476 1.00 89.62 80 LYS A N 1
ATOM 627 C CA . LYS A 1 80 ? 1.439 6.252 11.515 1.00 89.62 80 LYS A CA 1
ATOM 628 C C . LYS A 1 80 ? 1.771 4.862 10.982 1.00 89.62 80 LYS A C 1
ATOM 630 O O . LYS A 1 80 ? 1.332 3.879 11.569 1.00 89.62 80 LYS A O 1
ATOM 635 N N . PHE A 1 81 ? 2.534 4.795 9.892 1.00 88.00 81 PHE A N 1
ATOM 636 C CA . PHE A 1 81 ? 2.931 3.528 9.274 1.00 88.00 81 PHE A CA 1
ATOM 637 C C . PHE A 1 81 ? 4.449 3.342 9.278 1.00 88.00 81 PHE A C 1
ATOM 639 O O . PHE A 1 81 ? 5.223 4.268 9.017 1.00 88.00 81 PHE A O 1
ATOM 646 N N . ASN A 1 82 ? 4.856 2.107 9.539 1.00 89.06 82 ASN A N 1
ATOM 647 C CA . ASN A 1 82 ? 6.176 1.550 9.321 1.00 89.06 82 ASN A CA 1
ATOM 648 C C . ASN A 1 82 ? 6.167 0.857 7.962 1.00 89.06 82 ASN A C 1
ATOM 650 O O . ASN A 1 82 ? 5.625 -0.236 7.813 1.00 89.06 82 ASN A O 1
ATOM 654 N N . LEU A 1 83 ? 6.731 1.525 6.959 1.00 90.94 83 LEU A N 1
ATOM 655 C CA . LEU A 1 83 ? 6.656 1.069 5.577 1.00 90.94 83 LEU A CA 1
ATOM 656 C C . LEU A 1 83 ? 7.949 0.396 5.143 1.00 90.94 83 LEU A C 1
ATOM 658 O O . LEU A 1 83 ? 9.048 0.911 5.372 1.00 90.94 83 LEU A O 1
ATOM 662 N N . GLU A 1 84 ? 7.795 -0.708 4.430 1.00 92.56 84 GLU A N 1
ATOM 663 C CA . GLU A 1 84 ? 8.864 -1.398 3.728 1.00 92.56 84 GLU A CA 1
ATOM 664 C C . GLU A 1 84 ? 8.620 -1.304 2.219 1.00 92.56 84 GLU A C 1
ATOM 666 O O . GLU A 1 84 ? 7.541 -1.635 1.738 1.00 92.56 84 GLU A O 1
ATOM 671 N N . SER A 1 85 ? 9.609 -0.818 1.466 1.00 93.12 85 SER A N 1
ATOM 672 C CA . SER A 1 85 ? 9.545 -0.765 -0.002 1.00 93.12 85 SER A CA 1
ATOM 673 C C . SER A 1 85 ? 9.867 -2.133 -0.598 1.00 93.12 85 SER A C 1
ATOM 675 O O . SER A 1 85 ? 10.910 -2.710 -0.280 1.00 93.12 85 SER A O 1
ATOM 677 N N . LEU A 1 86 ? 9.008 -2.606 -1.503 1.00 92.44 86 LEU A N 1
ATOM 678 C CA . LEU A 1 86 ? 9.240 -3.797 -2.323 1.00 92.44 86 LEU A CA 1
ATOM 679 C C . LEU A 1 86 ? 9.928 -3.477 -3.653 1.00 92.44 86 LEU A C 1
ATOM 681 O O . LEU A 1 86 ? 10.182 -4.375 -4.458 1.00 92.44 86 LEU A O 1
ATOM 685 N N . TYR A 1 87 ? 10.219 -2.205 -3.922 1.00 89.31 87 TYR A N 1
ATOM 686 C CA . TYR A 1 87 ? 10.847 -1.824 -5.173 1.00 89.31 87 TYR A CA 1
ATOM 687 C C . TYR A 1 87 ? 12.307 -2.300 -5.239 1.00 89.31 87 TYR A C 1
ATOM 689 O O . TYR A 1 87 ? 13.102 -2.022 -4.331 1.00 89.31 87 TYR A O 1
ATOM 697 N N . PRO A 1 88 ? 12.709 -2.997 -6.317 1.00 83.06 88 PRO A N 1
ATOM 698 C CA . PRO A 1 88 ? 14.055 -3.535 -6.432 1.00 83.06 88 PRO A CA 1
ATOM 699 C C . PRO A 1 88 ? 15.081 -2.407 -6.604 1.00 83.06 88 PRO A C 1
ATOM 701 O O . PRO A 1 88 ? 15.080 -1.680 -7.598 1.00 83.06 88 PRO A O 1
ATOM 704 N N . LYS A 1 89 ? 16.003 -2.286 -5.641 1.00 76.06 89 LYS A N 1
ATOM 705 C CA . LYS A 1 89 ? 17.034 -1.230 -5.616 1.00 76.06 89 LYS A CA 1
ATOM 706 C C . LYS A 1 89 ? 18.056 -1.333 -6.752 1.00 76.06 89 LYS A C 1
ATOM 708 O O . LYS A 1 89 ? 18.553 -0.313 -7.207 1.00 76.06 89 LYS A O 1
ATOM 713 N N . ASN A 1 90 ? 18.349 -2.548 -7.215 1.00 74.62 90 ASN A N 1
ATOM 714 C CA . ASN A 1 90 ? 19.438 -2.829 -8.160 1.00 74.62 90 ASN A CA 1
ATOM 715 C C . ASN A 1 90 ? 18.943 -3.073 -9.596 1.00 74.62 90 ASN A C 1
ATOM 717 O O . ASN A 1 90 ? 19.612 -3.740 -10.384 1.00 74.62 90 ASN A O 1
ATOM 721 N N . PHE A 1 91 ? 17.744 -2.600 -9.940 1.00 71.12 91 PHE A N 1
ATOM 722 C CA . PHE A 1 91 ? 17.176 -2.854 -11.259 1.00 71.12 91 PHE A CA 1
ATOM 723 C C . PHE A 1 91 ? 17.731 -1.865 -12.290 1.00 71.12 91 PHE A C 1
ATOM 725 O O . PHE A 1 91 ? 17.375 -0.694 -12.290 1.00 71.12 91 PHE A O 1
ATOM 732 N N . VAL A 1 92 ? 18.579 -2.354 -13.201 1.00 62.97 92 VAL A N 1
ATOM 733 C CA . VAL A 1 92 ? 19.296 -1.542 -14.209 1.00 62.97 92 VAL A CA 1
ATOM 734 C C . VAL A 1 92 ? 18.350 -0.729 -15.101 1.00 62.97 92 VAL A C 1
ATOM 736 O O . VAL A 1 92 ? 18.715 0.335 -15.593 1.00 62.97 92 VAL A O 1
ATOM 739 N N . SER A 1 93 ? 17.112 -1.194 -15.294 1.00 68.06 93 SER A N 1
ATOM 740 C CA . SER A 1 93 ? 16.117 -0.463 -16.073 1.00 68.06 93 SER A CA 1
ATOM 741 C C . SER A 1 93 ? 14.768 -0.379 -15.369 1.00 68.06 93 SER A C 1
ATOM 743 O O . SER A 1 93 ? 13.836 -1.150 -15.602 1.00 68.06 93 SER A O 1
ATOM 745 N N . HIS A 1 94 ? 14.665 0.627 -14.507 1.00 69.50 94 HIS A N 1
ATOM 746 C CA . HIS A 1 94 ? 13.448 1.007 -13.791 1.00 69.50 94 HIS A CA 1
ATOM 747 C C . HIS A 1 94 ? 12.257 1.339 -14.712 1.00 69.50 94 HIS A C 1
ATOM 749 O O . HIS A 1 94 ? 11.103 1.242 -14.296 1.00 69.50 94 HIS A O 1
ATOM 755 N N . ASN A 1 95 ? 12.510 1.684 -15.979 1.00 70.38 95 ASN A N 1
ATOM 756 C CA . ASN A 1 95 ? 11.471 2.112 -16.918 1.00 70.38 95 ASN A CA 1
ATOM 757 C C . ASN A 1 95 ? 10.558 0.972 -17.395 1.00 70.38 95 ASN A C 1
ATOM 759 O O . ASN A 1 95 ? 9.394 1.235 -17.706 1.00 70.38 95 ASN A O 1
ATOM 763 N N . TYR A 1 96 ? 11.037 -0.277 -17.398 1.00 76.06 96 TYR A N 1
ATOM 764 C CA . TYR A 1 96 ? 10.264 -1.433 -17.873 1.00 76.06 96 TYR A CA 1
ATOM 765 C C . TYR A 1 96 ? 9.435 -2.123 -16.788 1.00 76.06 96 TYR A C 1
ATOM 767 O O . TYR A 1 96 ? 8.551 -2.916 -17.115 1.00 76.06 96 TYR A O 1
ATOM 775 N N . LEU A 1 97 ? 9.669 -1.819 -15.508 1.00 82.94 97 LEU A N 1
ATOM 776 C CA . LEU A 1 97 ? 8.866 -2.383 -14.428 1.00 82.94 97 LEU A CA 1
ATOM 777 C C . LEU A 1 97 ? 7.442 -1.815 -14.500 1.00 82.94 97 LEU A C 1
ATOM 779 O O . LEU A 1 97 ? 7.222 -0.604 -14.387 1.00 82.94 97 LEU A O 1
ATOM 783 N N . ARG A 1 98 ? 6.471 -2.705 -14.724 1.00 90.00 98 ARG A N 1
ATOM 784 C CA . ARG A 1 98 ? 5.040 -2.372 -14.843 1.00 90.00 98 ARG A CA 1
ATOM 785 C C . ARG A 1 98 ? 4.275 -2.531 -13.530 1.00 90.00 98 ARG A C 1
ATOM 787 O O . ARG A 1 98 ? 3.163 -2.028 -13.426 1.00 90.00 98 ARG A O 1
ATOM 794 N N . GLY A 1 99 ? 4.854 -3.217 -12.552 1.00 92.06 99 GLY A N 1
ATOM 795 C CA . GLY A 1 99 ? 4.229 -3.512 -11.270 1.00 92.06 99 GLY A CA 1
ATOM 796 C C . GLY A 1 99 ? 5.097 -4.431 -10.419 1.00 92.06 99 GLY A C 1
ATOM 797 O O . GLY A 1 99 ? 6.198 -4.802 -10.831 1.00 92.06 99 GLY A O 1
ATOM 798 N N . ILE A 1 100 ? 4.585 -4.789 -9.245 1.00 93.12 100 ILE A N 1
ATOM 799 C CA . ILE A 1 100 ? 5.224 -5.695 -8.282 1.00 93.12 100 ILE A CA 1
ATOM 800 C C . ILE A 1 100 ? 4.211 -6.771 -7.891 1.00 93.12 100 ILE A C 1
ATOM 802 O O . ILE A 1 100 ? 3.040 -6.470 -7.667 1.00 93.12 100 ILE A O 1
ATOM 806 N N . THR A 1 101 ? 4.660 -8.023 -7.805 1.00 93.88 101 THR A N 1
ATOM 807 C CA . THR A 1 101 ? 3.836 -9.124 -7.295 1.00 93.88 101 THR A CA 1
ATOM 808 C C . THR A 1 101 ? 3.935 -9.189 -5.775 1.00 93.88 101 THR A C 1
ATOM 810 O O . THR A 1 101 ? 5.036 -9.248 -5.231 1.00 93.88 101 THR A O 1
ATOM 813 N N . TYR A 1 102 ? 2.792 -9.214 -5.092 1.00 92.62 102 TYR A N 1
ATOM 814 C CA . TYR A 1 102 ? 2.693 -9.369 -3.643 1.00 92.62 102 TYR A CA 1
ATOM 815 C C . TYR A 1 102 ? 1.618 -10.404 -3.304 1.00 92.62 102 TYR A C 1
ATOM 817 O O . TYR A 1 102 ? 0.499 -10.325 -3.802 1.00 92.62 102 TYR A O 1
ATOM 825 N N . ASN A 1 103 ? 1.970 -11.392 -2.476 1.00 89.81 103 ASN A N 1
ATOM 826 C CA . ASN A 1 103 ? 1.086 -12.491 -2.066 1.00 89.81 103 ASN A CA 1
ATOM 827 C C . ASN A 1 103 ? 0.364 -13.206 -3.235 1.00 89.81 103 ASN A C 1
ATOM 829 O O . ASN A 1 103 ? -0.819 -13.527 -3.148 1.00 89.81 103 ASN A O 1
ATOM 833 N N . GLY A 1 104 ? 1.081 -13.407 -4.348 1.00 92.44 104 GLY A N 1
ATOM 834 C CA . GLY A 1 104 ? 0.556 -14.026 -5.573 1.00 92.44 104 GLY A CA 1
ATOM 835 C C . GLY A 1 104 ? -0.177 -13.073 -6.527 1.00 92.44 104 GLY A C 1
ATOM 836 O O . GLY A 1 104 ? -0.391 -13.436 -7.678 1.00 92.44 104 GLY A O 1
ATOM 837 N N . VAL A 1 105 ? -0.482 -11.843 -6.104 1.00 93.62 105 VAL A N 1
ATOM 838 C CA . VAL A 1 105 ? -1.235 -10.858 -6.897 1.00 93.62 105 VAL A CA 1
ATOM 839 C C . VAL A 1 105 ? -0.294 -9.864 -7.562 1.00 93.62 105 VAL A C 1
ATOM 841 O O . VAL A 1 105 ? 0.551 -9.253 -6.904 1.00 93.62 105 VAL A O 1
ATOM 844 N N . PHE A 1 106 ? -0.449 -9.657 -8.871 1.00 95.19 106 PHE A N 1
ATOM 845 C CA . PHE A 1 106 ? 0.284 -8.621 -9.597 1.00 95.19 106 PHE A CA 1
ATOM 846 C C . PHE A 1 106 ? -0.356 -7.246 -9.375 1.00 95.19 106 PHE A C 1
ATOM 848 O O . PHE A 1 106 ? -1.483 -6.996 -9.801 1.00 95.19 106 PHE A O 1
ATOM 855 N N . VAL A 1 107 ? 0.382 -6.329 -8.749 1.00 94.56 107 VAL A N 1
ATOM 856 C CA . VAL A 1 107 ? -0.066 -4.955 -8.509 1.00 94.56 107 VAL A CA 1
ATOM 857 C C . VAL A 1 107 ? 0.582 -4.027 -9.536 1.00 94.56 107 VAL A C 1
ATOM 859 O O . VAL A 1 107 ? 1.790 -3.774 -9.451 1.00 94.56 107 VAL A O 1
ATOM 862 N N . PRO A 1 108 ? -0.181 -3.483 -10.502 1.00 93.56 108 PRO A N 1
ATOM 863 C CA . PRO A 1 108 ? 0.370 -2.561 -11.480 1.00 93.56 108 PRO A CA 1
ATOM 864 C C . PRO A 1 108 ? 0.737 -1.224 -10.827 1.00 93.56 108 PRO A C 1
ATOM 866 O O . PRO A 1 108 ? 0.058 -0.726 -9.916 1.00 93.56 108 PRO A O 1
ATOM 869 N N . PHE A 1 109 ? 1.806 -0.616 -11.332 1.00 91.31 109 PHE A N 1
ATOM 870 C CA . PHE A 1 109 ? 2.108 0.773 -11.030 1.00 91.31 109 PHE A CA 1
ATOM 871 C C . PHE A 1 109 ? 1.100 1.690 -11.707 1.00 91.31 109 PHE A C 1
ATOM 873 O O . PHE A 1 109 ? 0.682 1.461 -12.844 1.00 91.31 109 PHE A O 1
ATOM 880 N N . GLU A 1 110 ? 0.743 2.756 -11.003 1.00 89.62 110 GLU A N 1
ATOM 881 C CA . GLU A 1 110 ? -0.086 3.801 -11.579 1.00 89.62 110 GLU A CA 1
ATOM 882 C C . GLU A 1 110 ? 0.685 4.542 -12.671 1.00 89.62 110 GLU A C 1
ATOM 884 O O . GLU A 1 110 ? 1.878 4.816 -12.541 1.00 89.62 110 GLU A O 1
ATOM 889 N N . LYS A 1 111 ? -0.013 4.897 -13.753 1.00 86.56 111 LYS A N 1
ATOM 890 C CA . LYS A 1 111 ? 0.557 5.743 -14.815 1.00 86.56 111 LYS A CA 1
ATOM 891 C C . LYS A 1 111 ? 0.610 7.222 -14.418 1.00 86.56 111 LYS A C 1
ATOM 893 O O . LYS A 1 111 ? 1.259 8.013 -15.094 1.00 86.56 111 LYS A O 1
ATOM 898 N N . ASN A 1 112 ? -0.107 7.601 -13.361 1.00 87.69 112 ASN A N 1
ATOM 899 C CA . ASN A 1 112 ? -0.176 8.971 -12.876 1.00 87.69 112 ASN A CA 1
ATOM 900 C C . ASN A 1 112 ? 1.146 9.362 -12.193 1.00 87.69 112 ASN A C 1
ATOM 902 O O . ASN A 1 112 ? 1.579 8.696 -11.257 1.00 87.69 112 ASN A O 1
ATOM 906 N N . ILE A 1 113 ? 1.742 10.474 -12.631 1.00 85.00 113 ILE A N 1
ATOM 907 C CA . ILE A 1 113 ? 3.019 11.001 -12.122 1.00 85.00 113 ILE A CA 1
ATOM 908 C C . ILE A 1 113 ? 3.003 11.334 -10.625 1.00 85.00 113 ILE A C 1
ATOM 910 O O . ILE A 1 113 ? 4.053 11.360 -9.990 1.00 85.00 113 ILE A O 1
ATOM 914 N N . ASN A 1 114 ? 1.822 11.572 -10.052 1.00 90.38 114 ASN A N 1
ATOM 915 C CA . ASN A 1 114 ? 1.678 11.861 -8.631 1.00 90.38 114 ASN A CA 1
ATOM 916 C C . ASN A 1 114 ? 1.884 10.616 -7.771 1.00 90.38 114 ASN A C 1
ATOM 918 O O . ASN A 1 114 ? 2.088 10.753 -6.569 1.00 90.38 114 ASN A O 1
ATOM 922 N N . PHE A 1 115 ? 1.823 9.420 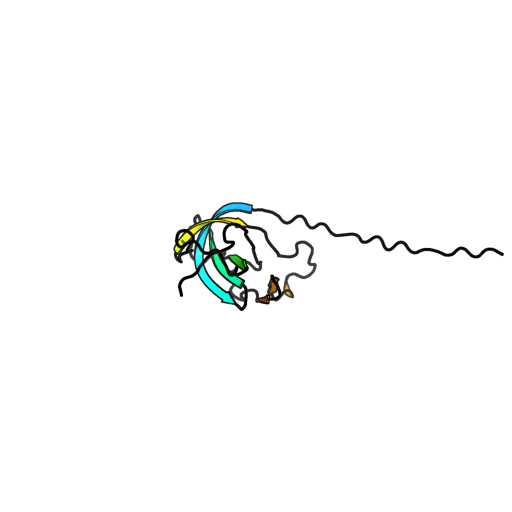-8.358 1.00 90.62 115 PHE A N 1
ATOM 923 C CA . PHE A 1 115 ? 2.078 8.178 -7.652 1.00 90.62 115 PHE A CA 1
ATOM 924 C C . PHE A 1 115 ? 3.554 7.824 -7.718 1.00 90.62 115 PHE A C 1
ATOM 926 O O . PHE A 1 115 ? 4.166 7.740 -8.784 1.00 90.62 115 PHE A O 1
ATOM 933 N N . LYS A 1 116 ? 4.122 7.534 -6.553 1.00 90.50 116 LYS A N 1
ATOM 934 C CA . LYS A 1 116 ? 5.447 6.950 -6.467 1.00 90.50 116 LYS A CA 1
ATOM 935 C C . LYS A 1 116 ? 5.426 5.571 -7.125 1.00 90.50 116 LYS A C 1
ATOM 937 O O . LYS A 1 116 ? 4.594 4.725 -6.798 1.00 90.50 116 LYS A O 1
ATOM 942 N N . ARG A 1 117 ? 6.380 5.339 -8.027 1.00 89.75 117 ARG A N 1
ATOM 943 C CA . ARG A 1 117 ? 6.583 4.058 -8.713 1.00 89.75 117 ARG A CA 1
ATOM 944 C C . ARG A 1 117 ? 7.252 3.050 -7.777 1.00 89.75 117 ARG A C 1
ATOM 946 O O . ARG A 1 117 ? 8.439 2.779 -7.888 1.00 89.75 117 ARG A O 1
ATOM 953 N N . ASP A 1 118 ? 6.492 2.585 -6.799 1.00 91.56 118 ASP A N 1
ATOM 954 C CA . ASP A 1 118 ? 6.913 1.690 -5.726 1.00 91.56 118 ASP A CA 1
ATOM 955 C C . ASP A 1 118 ? 5.664 0.985 -5.175 1.00 91.56 118 ASP A C 1
ATOM 957 O O . ASP A 1 118 ? 4.540 1.463 -5.358 1.00 91.56 118 ASP A O 1
ATOM 961 N N . LEU A 1 119 ? 5.858 -0.145 -4.508 1.00 94.06 119 LEU A N 1
ATOM 962 C CA . LEU A 1 119 ? 4.828 -0.802 -3.721 1.00 94.06 119 LEU A CA 1
ATOM 963 C C . LEU A 1 119 ? 5.369 -0.972 -2.310 1.00 94.06 119 LEU A C 1
ATOM 965 O O . LEU A 1 119 ? 6.404 -1.605 -2.111 1.00 94.06 119 LEU A O 1
ATOM 969 N N . PHE A 1 120 ? 4.661 -0.415 -1.340 1.00 94.25 120 PHE A N 1
ATOM 970 C CA . PHE A 1 120 ? 5.019 -0.549 0.062 1.00 94.25 120 PHE A CA 1
ATOM 971 C C . PHE A 1 120 ? 4.206 -1.654 0.718 1.00 94.25 120 PHE A C 1
ATOM 973 O O . PHE A 1 120 ? 3.079 -1.922 0.311 1.00 94.25 120 PHE A O 1
ATOM 980 N N . ILE A 1 121 ? 4.754 -2.254 1.764 1.00 92.31 121 ILE A N 1
ATOM 981 C CA . ILE A 1 121 ? 4.026 -3.129 2.681 1.00 92.31 121 ILE A CA 1
ATOM 982 C C . ILE A 1 121 ? 4.194 -2.627 4.111 1.00 92.31 121 ILE A C 1
ATOM 984 O O . ILE A 1 121 ? 5.103 -1.849 4.414 1.00 92.31 121 ILE A O 1
ATOM 988 N N . THR A 1 122 ? 3.296 -3.058 4.987 1.00 87.38 122 THR A N 1
ATOM 989 C CA . THR A 1 122 ? 3.360 -2.791 6.426 1.00 87.38 122 THR A CA 1
ATOM 990 C C . THR A 1 122 ? 2.605 -3.873 7.189 1.00 87.38 122 THR A C 1
ATOM 992 O O . THR A 1 122 ? 1.587 -4.386 6.720 1.00 87.38 122 THR A O 1
ATOM 995 N N . ASN A 1 123 ? 3.107 -4.183 8.384 1.00 81.62 123 ASN A N 1
ATOM 996 C CA . ASN A 1 123 ? 2.463 -5.079 9.342 1.00 81.62 123 ASN A CA 1
ATOM 997 C C . ASN A 1 123 ? 1.514 -4.325 10.296 1.00 81.62 123 ASN A C 1
ATOM 999 O O . ASN A 1 123 ? 0.762 -4.950 11.034 1.00 81.62 123 ASN A O 1
ATOM 1003 N N . ASP A 1 124 ? 1.490 -2.986 10.269 1.00 80.19 124 ASP A N 1
ATOM 1004 C CA . ASP A 1 124 ? 0.629 -2.158 11.139 1.00 80.19 124 ASP A CA 1
ATOM 1005 C C . ASP A 1 124 ? -0.862 -2.247 10.759 1.00 80.19 124 ASP A C 1
ATOM 1007 O O . ASP A 1 124 ? -1.738 -1.718 11.443 1.00 80.19 124 ASP A O 1
ATOM 1011 N N . VAL A 1 125 ? -1.140 -2.893 9.630 1.00 75.69 125 VAL A N 1
ATOM 1012 C CA . VAL A 1 125 ? -2.446 -3.026 8.980 1.00 75.69 125 VAL A CA 1
ATOM 1013 C C . VAL A 1 125 ? -2.819 -4.491 8.744 1.00 75.69 125 VAL A C 1
ATOM 1015 O O . VAL A 1 125 ? -3.739 -4.808 7.991 1.00 75.69 125 VAL A O 1
ATOM 1018 N N . GLU A 1 126 ? -2.122 -5.412 9.404 1.00 59.00 126 GLU A N 1
ATOM 1019 C CA . GLU A 1 126 ? -2.494 -6.819 9.393 1.00 59.00 126 GLU A CA 1
ATOM 1020 C C . GLU A 1 126 ? -3.841 -7.008 10.123 1.00 59.00 126 GLU A C 1
ATOM 1022 O O . GLU A 1 126 ? -4.008 -6.614 11.279 1.00 59.00 126 GLU A O 1
ATOM 1027 N N . GLY A 1 127 ? -4.841 -7.577 9.439 1.00 51.28 127 GLY A N 1
ATOM 1028 C CA . GLY A 1 127 ? -6.179 -7.797 10.014 1.00 51.28 127 GLY A CA 1
ATOM 1029 C C . GLY A 1 127 ? -7.140 -6.610 9.963 1.00 51.28 127 GLY A C 1
ATOM 1030 O O . GLY A 1 127 ? -8.134 -6.588 10.693 1.00 51.28 127 GLY A O 1
ATOM 1031 N N . LEU A 1 128 ? -6.894 -5.631 9.093 1.00 58.94 128 LEU A N 1
ATOM 1032 C CA . LEU A 1 128 ? -7.878 -4.590 8.825 1.00 58.94 128 LEU A CA 1
ATOM 1033 C C . LEU A 1 128 ? -9.162 -5.151 8.217 1.00 58.94 128 LEU A C 1
ATOM 1035 O O . LEU A 1 128 ? -9.156 -5.828 7.187 1.00 58.94 128 LEU A O 1
ATOM 1039 N N . CYS A 1 129 ? -10.286 -4.743 8.794 1.00 56.84 129 CYS A N 1
ATOM 1040 C CA . CYS A 1 129 ? -11.499 -4.608 8.008 1.00 56.84 129 CYS A CA 1
ATOM 1041 C C . CYS A 1 129 ? -11.419 -3.307 7.230 1.00 56.84 129 CYS A C 1
ATOM 1043 O O . CYS A 1 129 ? -10.993 -2.274 7.752 1.00 56.84 129 CYS A O 1
ATOM 1045 N N . PHE A 1 130 ? -11.977 -3.338 6.035 1.00 55.66 130 PHE A N 1
ATOM 1046 C CA . PHE A 1 130 ? -12.512 -2.161 5.386 1.00 55.66 130 PHE A CA 1
ATOM 1047 C C . PHE A 1 130 ? -14.030 -2.346 5.284 1.00 55.66 130 PHE A C 1
ATOM 1049 O O . PHE A 1 130 ? -14.495 -3.453 5.009 1.00 55.66 130 PHE A O 1
ATOM 1056 N N . LYS A 1 131 ? -14.814 -1.301 5.569 1.00 47.56 131 LYS A N 1
ATOM 1057 C CA . LYS A 1 131 ? -16.259 -1.318 5.314 1.00 47.56 131 LYS A CA 1
ATOM 1058 C C . LYS A 1 131 ? -16.479 -0.584 3.992 1.00 47.56 131 LYS A C 1
ATOM 1060 O O . LYS A 1 131 ? -16.265 0.626 3.964 1.00 47.56 131 LYS A O 1
ATOM 1065 N N . ASN A 1 132 ? -16.832 -1.338 2.947 1.00 44.31 132 ASN A N 1
ATOM 1066 C CA . ASN A 1 132 ? -17.283 -0.793 1.662 1.00 44.31 132 ASN A CA 1
ATOM 1067 C C . ASN A 1 132 ? -18.501 0.117 1.850 1.00 44.31 132 ASN A C 1
ATOM 1069 O O . ASN A 1 132 ? -19.353 -0.215 2.712 1.00 44.31 132 ASN A O 1
#

Foldseek 3Di:
DDDDDDDPPPPPPPPPPDWDWDFWFKWAWADWDDDDQKIWTWIDTPPDPDPLAAIEIEIDGADDDDADPVQADDHRDMDTFGKTWPDDPPDPDLPPDQADDDPNDTDGDDPDPRYDRIYIYTPSNHRYDYDD

pLDDT: mean 77.44, std 16.47, range [40.09, 95.19]

Radius of gyration: 19.53 Å; chains: 1; bounding box: 64×63×34 Å

Secondary structure (DSSP, 8-state):
-PPP----------------EEEEEEEEEEEEEEETTEEEEEEEETT-SSTTSSBEEEEEEPPSS---GGG---TT-EEEEEEEE-S-TT-S-GGG--EEEETTEEEEPPSSTTB-S--EE-STTTT-----

Organism: NCBI:txid236814